Protein AF-A0A8I0PT60-F1 (afdb_monomer)

Radius of gyration: 27.5 Å; Cα contacts (8 Å, |Δi|>4): 3; chains: 1; bounding box: 89×25×44 Å

InterPro domains:
  IPR007054 Lysis protein S [PF04971] (4-65)
  IPR007054 Lysis protein S [PIRSF030786] (2-66)

Mean predicted aligned error: 14.75 Å

Sequence (73 aa):
MRMEKITTGISYGTSGAGALYWMKQLLDGFSPEQWAAIGVLGSLLFAFLTFLTNLYFRHREYKRRCKEEPQDE

Solvent-accessible surface area (backbone atoms only — not comparable to full-atom values): 4168 Å² total; per-residue (Å²): 142,73,63,71,62,52,55,51,55,44,46,61,53,42,49,53,52,46,48,51,46,52,50,49,48,54,60,68,72,42,53,73,65,54,56,48,48,53,52,49,54,50,50,50,51,48,52,49,51,53,48,46,56,54,45,53,50,50,53,57,47,49,62,47,52,72,69,63,61,69,79,92,125

pLDDT: mean 72.11, std 15.17, range [48.25, 95.75]

Foldseek 3Di:
DPVVVVVVVCCVVCVVVVVVVVVVCVVVVQDPVNVVVVVCVVVVVVVVVVVCVVVVVVVVVVVVVVVVPDPDD

Organism: Morganella morganii (NCBI:txid582)

Structure (mmCIF, N/CA/C/O backbone):
data_AF-A0A8I0PT60-F1
#
_entry.id   AF-A0A8I0PT60-F1
#
loop_
_atom_site.group_PDB
_atom_site.id
_atom_site.type_symbol
_atom_site.label_atom_id
_atom_site.label_alt_id
_atom_site.label_comp_id
_atom_site.label_asym_id
_atom_site.label_entity_id
_atom_site.label_seq_id
_atom_site.pdbx_PDB_ins_code
_atom_site.Cartn_x
_atom_site.Cartn_y
_atom_site.Cartn_z
_atom_site.occupancy
_atom_site.B_iso_or_equiv
_atom_site.auth_seq_id
_atom_site.auth_comp_id
_atom_site.auth_asym_id
_atom_site.auth_atom_id
_atom_site.pdbx_PDB_model_num
ATOM 1 N N . MET A 1 1 ? 40.788 16.320 5.800 1.00 54.59 1 MET A N 1
ATOM 2 C CA . MET A 1 1 ? 39.335 16.618 5.791 1.00 54.59 1 MET A CA 1
ATOM 3 C C . MET 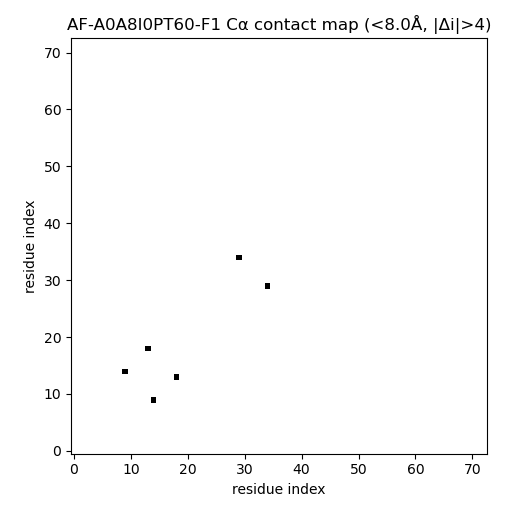A 1 1 ? 38.874 17.076 4.398 1.00 54.59 1 MET A C 1
ATOM 5 O O . MET A 1 1 ? 38.678 18.261 4.167 1.00 54.59 1 MET A O 1
ATOM 9 N N . ARG A 1 2 ? 38.753 16.160 3.424 1.00 53.09 2 ARG A N 1
ATOM 10 C CA . ARG A 1 2 ? 38.223 16.464 2.069 1.00 53.09 2 ARG A CA 1
ATOM 11 C C . ARG A 1 2 ? 37.309 15.362 1.499 1.00 53.09 2 ARG A C 1
ATOM 13 O O . ARG A 1 2 ? 36.842 15.491 0.379 1.00 53.09 2 ARG A O 1
ATOM 20 N N . MET A 1 3 ? 37.036 14.311 2.280 1.00 53.69 3 MET A N 1
ATOM 21 C CA . MET A 1 3 ? 36.147 13.187 1.931 1.00 53.69 3 MET A CA 1
ATOM 22 C C . MET A 1 3 ? 34.686 13.436 2.348 1.00 53.69 3 MET A C 1
ATOM 24 O O . MET A 1 3 ? 33.757 13.001 1.672 1.00 53.69 3 MET A O 1
ATOM 28 N N . GLU A 1 4 ? 34.461 14.200 3.419 1.00 54.25 4 GLU A N 1
ATOM 29 C CA . GLU A 1 4 ? 33.117 14.435 3.973 1.00 54.25 4 GLU A CA 1
ATOM 30 C C . GLU A 1 4 ? 32.278 15.395 3.113 1.00 54.25 4 GLU A C 1
ATOM 32 O O . GLU A 1 4 ? 31.055 15.306 3.072 1.00 54.25 4 GLU A O 1
ATOM 37 N N . LYS A 1 5 ? 32.927 16.278 2.342 1.00 49.16 5 LYS A N 1
ATOM 38 C CA . LYS A 1 5 ? 32.246 17.245 1.463 1.00 49.16 5 LYS A CA 1
ATOM 39 C C . LYS A 1 5 ? 31.814 16.659 0.115 1.00 49.16 5 LYS A C 1
ATOM 41 O O . LYS A 1 5 ? 30.788 17.078 -0.409 1.00 49.16 5 LYS A O 1
ATOM 46 N N . ILE A 1 6 ? 32.548 15.681 -0.424 1.00 55.75 6 ILE A N 1
ATOM 47 C CA . ILE A 1 6 ? 32.184 15.005 -1.683 1.00 55.75 6 ILE A CA 1
ATOM 48 C C . ILE A 1 6 ? 31.048 14.013 -1.421 1.00 55.75 6 ILE A C 1
ATOM 50 O O . ILE A 1 6 ? 30.056 14.007 -2.140 1.00 55.75 6 ILE A O 1
ATOM 54 N N . THR A 1 7 ? 31.130 13.265 -0.321 1.00 54.09 7 THR A N 1
ATOM 55 C CA . THR A 1 7 ? 30.093 12.303 0.081 1.00 54.09 7 THR A CA 1
ATOM 56 C C . THR A 1 7 ? 28.771 12.991 0.431 1.00 54.09 7 THR A C 1
ATOM 58 O O . THR A 1 7 ? 27.713 12.464 0.112 1.00 54.09 7 THR A O 1
ATOM 61 N N . THR A 1 8 ? 28.812 14.210 0.984 1.00 56.66 8 THR A N 1
ATOM 62 C CA . THR A 1 8 ? 27.596 14.993 1.272 1.00 56.66 8 THR A CA 1
ATOM 63 C C . THR A 1 8 ? 27.011 15.668 0.021 1.00 56.66 8 THR A C 1
ATOM 65 O O . THR A 1 8 ? 25.800 15.726 -0.145 1.00 56.66 8 THR A O 1
ATOM 68 N N . GLY A 1 9 ? 27.836 16.149 -0.918 1.00 51.75 9 GLY A N 1
ATOM 69 C CA . GLY A 1 9 ? 27.337 16.698 -2.192 1.00 51.75 9 GLY A CA 1
ATOM 70 C C . GLY A 1 9 ? 26.744 15.624 -3.111 1.00 51.75 9 GLY A C 1
ATOM 71 O O . GLY A 1 9 ? 25.711 15.833 -3.748 1.00 51.75 9 GLY A O 1
ATOM 72 N N . ILE A 1 10 ? 27.360 14.439 -3.117 1.00 54.56 10 ILE A N 1
ATOM 73 C CA . ILE A 1 10 ? 26.849 13.264 -3.819 1.00 54.56 10 ILE A CA 1
ATOM 74 C C . ILE A 1 10 ? 25.621 12.717 -3.104 1.00 54.56 10 ILE A C 1
ATOM 76 O O . ILE A 1 10 ? 24.724 12.282 -3.801 1.00 54.56 10 ILE A O 1
ATOM 80 N N . SER A 1 11 ? 25.497 12.773 -1.776 1.00 52.97 11 SER A N 1
ATOM 81 C CA . SER A 1 11 ? 24.290 12.280 -1.106 1.00 52.97 11 SER A CA 1
ATOM 82 C C . SER A 1 11 ? 23.057 13.140 -1.383 1.00 52.97 11 SER A C 1
ATOM 84 O O . SER A 1 11 ? 21.987 12.566 -1.529 1.00 52.97 11 SER A O 1
ATOM 86 N N . TYR A 1 12 ? 23.159 14.459 -1.580 1.00 48.25 12 TYR A N 1
ATOM 87 C CA . TYR A 1 12 ? 22.000 15.257 -2.019 1.00 48.25 12 TYR A CA 1
ATOM 88 C C . TYR A 1 12 ? 21.672 15.071 -3.515 1.00 48.25 12 TYR A C 1
ATOM 90 O O . TYR A 1 12 ? 20.497 14.997 -3.873 1.00 48.25 12 TYR A O 1
ATOM 98 N N . GLY A 1 13 ? 22.675 14.895 -4.388 1.00 55.56 13 GLY A N 1
ATOM 99 C CA . GLY A 1 13 ? 22.457 14.590 -5.815 1.00 55.56 13 GLY A CA 1
ATOM 100 C C . GLY A 1 13 ? 22.016 13.142 -6.097 1.00 55.56 13 GLY A C 1
ATOM 101 O O . GLY A 1 13 ? 21.149 12.899 -6.930 1.00 55.56 13 GLY A O 1
ATOM 102 N N . THR A 1 14 ? 22.559 12.182 -5.349 1.00 57.50 14 THR A N 1
ATOM 103 C CA . THR A 1 14 ? 22.247 10.741 -5.380 1.00 57.50 14 THR A CA 1
ATOM 104 C C . THR A 1 14 ? 20.999 10.419 -4.581 1.00 57.50 14 THR A C 1
ATOM 106 O O . THR A 1 14 ? 20.330 9.463 -4.927 1.00 57.50 14 THR A O 1
ATOM 109 N N . SER A 1 15 ? 20.605 11.194 -3.567 1.00 55.72 15 SER A N 1
ATOM 110 C CA . SER A 1 15 ? 19.278 10.994 -2.963 1.00 55.72 15 SER A CA 1
ATOM 111 C C . SER A 1 15 ? 18.181 11.428 -3.926 1.00 55.72 15 SER A C 1
ATOM 113 O O . SER A 1 15 ? 17.186 10.731 -4.033 1.00 55.72 15 SER A O 1
ATOM 115 N N . GLY A 1 16 ? 18.369 12.510 -4.694 1.00 63.66 16 GLY A N 1
ATOM 116 C CA . GLY A 1 16 ? 17.436 12.889 -5.760 1.00 63.66 16 GLY A CA 1
ATOM 117 C C . GLY A 1 16 ? 17.427 11.884 -6.917 1.00 63.66 16 GLY A C 1
ATOM 118 O O . GLY A 1 16 ? 16.381 11.334 -7.253 1.00 63.66 16 GLY A O 1
ATOM 119 N N . ALA A 1 17 ? 18.594 11.581 -7.492 1.00 67.75 17 ALA A N 1
ATOM 120 C CA . ALA A 1 17 ? 18.713 10.628 -8.598 1.00 67.75 17 ALA A CA 1
ATOM 121 C C . ALA A 1 17 ? 18.391 9.180 -8.183 1.00 67.75 17 ALA A C 1
ATOM 123 O O . ALA A 1 17 ? 17.765 8.444 -8.935 1.00 67.75 17 ALA A O 1
ATOM 124 N N . GLY A 1 18 ? 18.772 8.781 -6.974 1.00 72.25 18 GLY A N 1
ATOM 125 C CA . GLY A 1 18 ? 18.505 7.474 -6.379 1.00 72.25 18 GLY A CA 1
ATOM 126 C C . GLY A 1 18 ? 17.060 7.319 -5.928 1.00 72.25 18 GLY A C 1
ATOM 127 O O . GLY A 1 18 ? 16.508 6.238 -6.097 1.00 72.25 18 GLY A O 1
ATOM 128 N N . ALA A 1 19 ? 16.404 8.386 -5.455 1.00 78.62 19 ALA A N 1
ATOM 129 C CA . ALA A 1 19 ? 14.963 8.361 -5.218 1.00 78.62 19 ALA A CA 1
ATOM 130 C C . ALA A 1 19 ? 14.178 8.223 -6.515 1.00 78.62 19 ALA A C 1
ATOM 132 O O . ALA A 1 19 ? 13.271 7.399 -6.601 1.00 78.62 19 ALA A O 1
ATOM 133 N N . LEU A 1 20 ? 14.570 8.965 -7.550 1.00 81.06 20 LEU A N 1
ATOM 134 C CA . LEU A 1 20 ? 13.982 8.823 -8.877 1.00 81.06 20 LEU A CA 1
ATOM 135 C C . LEU A 1 20 ? 14.244 7.436 -9.469 1.00 81.06 20 LEU A C 1
ATOM 137 O O . LEU A 1 20 ? 13.346 6.882 -10.092 1.00 81.06 20 LEU A O 1
ATOM 141 N N . TYR A 1 21 ? 15.428 6.862 -9.251 1.00 77.44 21 TYR A N 1
ATOM 142 C CA . TYR A 1 21 ? 15.790 5.528 -9.724 1.00 77.44 21 TYR A CA 1
ATOM 143 C C . TYR A 1 21 ? 15.032 4.419 -8.988 1.00 77.44 21 TYR A C 1
ATOM 145 O O . TYR A 1 21 ? 14.454 3.562 -9.649 1.00 77.44 21 TYR A O 1
ATOM 153 N N . TRP A 1 22 ? 14.949 4.454 -7.650 1.00 78.31 22 TRP A N 1
ATOM 154 C CA . TRP A 1 22 ? 14.116 3.510 -6.891 1.00 78.31 22 TRP A CA 1
ATOM 155 C C . TRP A 1 22 ? 12.649 3.655 -7.304 1.00 78.31 22 TRP A C 1
ATOM 157 O O . TRP A 1 22 ? 11.999 2.648 -7.560 1.00 78.31 22 TRP A O 1
ATOM 167 N N . MET A 1 23 ? 12.138 4.885 -7.422 1.00 79.44 23 MET A N 1
ATOM 168 C CA . MET A 1 23 ? 10.764 5.147 -7.851 1.00 79.44 23 MET A CA 1
ATOM 169 C C . MET A 1 23 ? 10.516 4.581 -9.254 1.00 79.44 23 MET A C 1
ATOM 171 O O . MET A 1 23 ? 9.562 3.837 -9.449 1.00 79.44 23 MET A O 1
ATOM 175 N N . LYS A 1 24 ? 11.408 4.845 -10.217 1.00 80.25 24 LYS A N 1
ATOM 176 C CA . LYS A 1 24 ? 11.361 4.257 -11.566 1.00 80.25 24 LYS A CA 1
ATOM 177 C C . LYS A 1 24 ? 11.385 2.734 -11.522 1.00 80.25 24 LYS A C 1
ATOM 179 O O . LYS A 1 24 ? 10.574 2.117 -12.194 1.00 80.25 24 LYS A O 1
ATOM 184 N N . GLN A 1 25 ? 12.271 2.143 -10.729 1.00 78.12 25 GLN A N 1
ATOM 185 C CA . GLN A 1 25 ? 12.400 0.694 -10.591 1.00 78.12 25 GLN A CA 1
ATOM 186 C C . GLN A 1 25 ? 11.159 0.063 -9.945 1.00 78.12 25 GLN A C 1
ATOM 188 O O . GLN A 1 25 ? 10.800 -1.060 -10.274 1.00 78.12 25 GLN A O 1
ATOM 193 N N . LEU A 1 26 ? 10.478 0.786 -9.061 1.00 80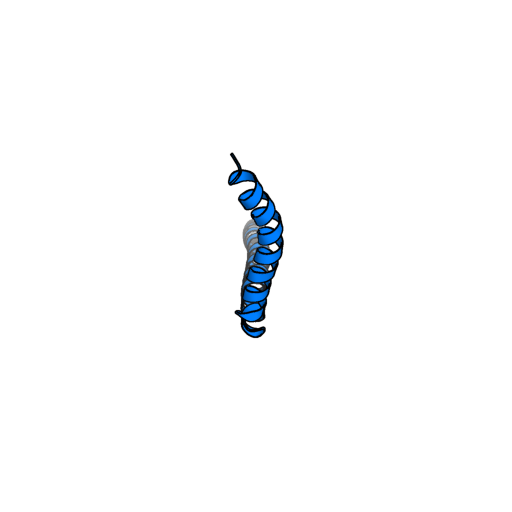.25 26 LEU A N 1
ATOM 194 C CA . LEU A 1 26 ? 9.231 0.351 -8.436 1.00 80.25 26 LEU A CA 1
ATOM 195 C C . LEU A 1 26 ? 8.042 0.499 -9.406 1.00 80.25 26 LEU A C 1
ATOM 197 O O . LEU A 1 26 ? 7.167 -0.360 -9.442 1.00 80.25 26 LEU A O 1
ATOM 201 N N . LEU A 1 27 ? 8.029 1.541 -10.244 1.00 79.75 27 LEU A N 1
ATOM 202 C CA . LEU A 1 27 ? 7.047 1.696 -11.325 1.00 79.75 27 LEU A CA 1
ATOM 203 C C . LEU A 1 27 ? 7.227 0.657 -12.445 1.00 79.75 27 LEU A C 1
ATOM 205 O O . LEU A 1 27 ? 6.238 0.216 -13.015 1.00 79.75 27 LEU A O 1
ATOM 209 N N . ASP A 1 28 ? 8.468 0.300 -12.773 1.00 78.56 28 ASP A N 1
ATOM 210 C CA . ASP A 1 28 ? 8.808 -0.623 -13.866 1.00 78.56 28 ASP A CA 1
ATOM 211 C C . ASP A 1 28 ? 8.746 -2.095 -13.415 1.00 78.56 28 ASP A C 1
ATOM 213 O O . ASP A 1 28 ? 8.288 -2.967 -14.146 1.00 78.56 28 ASP A O 1
ATOM 217 N N . GLY A 1 29 ? 9.134 -2.370 -12.165 1.00 69.50 29 GLY A N 1
ATOM 218 C CA . GLY A 1 29 ? 9.188 -3.722 -11.605 1.00 69.50 29 GLY A CA 1
ATOM 219 C C . GLY A 1 29 ? 7.836 -4.316 -11.207 1.00 69.50 29 GLY A C 1
ATOM 220 O O . GLY A 1 29 ? 7.726 -5.537 -11.102 1.00 69.50 29 GLY A O 1
ATOM 221 N N . PHE A 1 30 ? 6.808 -3.490 -11.000 1.00 71.00 30 PHE A N 1
ATOM 222 C CA . PHE A 1 30 ? 5.446 -3.952 -10.737 1.00 71.00 30 PHE A CA 1
ATOM 223 C C . PHE A 1 30 ? 4.570 -3.679 -11.960 1.00 71.00 30 PHE A C 1
ATOM 225 O O . PHE A 1 30 ? 4.279 -2.529 -12.283 1.00 71.00 30 PHE A O 1
ATOM 232 N N . SER A 1 31 ? 4.126 -4.749 -12.628 1.00 74.88 31 SER A N 1
ATOM 233 C CA . SER A 1 31 ? 3.209 -4.652 -13.772 1.00 74.88 31 SER A CA 1
ATOM 234 C C . SER A 1 31 ? 1.946 -3.861 -13.377 1.00 74.88 31 SER A C 1
ATOM 236 O O . SER A 1 31 ? 1.508 -3.975 -12.225 1.00 74.88 31 SER A O 1
ATOM 238 N N . PRO A 1 32 ? 1.315 -3.093 -14.288 1.00 72.88 32 PRO A N 1
ATOM 239 C CA . PRO A 1 32 ? 0.095 -2.332 -13.995 1.00 72.88 32 PRO A CA 1
ATOM 240 C C . PRO A 1 32 ? -1.000 -3.151 -13.293 1.00 72.88 32 PRO A C 1
ATOM 242 O O . PRO A 1 32 ? -1.705 -2.639 -12.425 1.00 72.88 32 PRO A O 1
ATOM 245 N N . GLU A 1 33 ? -1.098 -4.445 -13.602 1.00 77.69 33 GLU A N 1
ATOM 246 C CA . GLU A 1 33 ? -2.030 -5.371 -12.949 1.00 77.69 33 GLU A CA 1
ATOM 247 C C . GLU A 1 33 ? -1.695 -5.665 -11.483 1.00 77.69 33 GLU A C 1
ATOM 249 O O . GLU A 1 33 ? -2.604 -5.851 -10.680 1.00 77.69 33 GLU A O 1
ATOM 254 N N . GLN A 1 34 ? -0.420 -5.671 -11.091 1.00 81.56 34 GLN A N 1
ATOM 255 C CA . GLN A 1 34 ? -0.017 -5.898 -9.698 1.00 81.56 34 GLN A CA 1
ATOM 256 C C . GLN A 1 34 ? -0.320 -4.678 -8.827 1.00 81.56 34 GLN A C 1
ATOM 258 O O . GLN A 1 34 ? -0.830 -4.820 -7.715 1.00 81.56 34 GLN A O 1
ATOM 263 N N . TRP A 1 35 ? -0.091 -3.476 -9.358 1.00 86.81 35 TRP A N 1
ATOM 264 C CA . TRP A 1 35 ? -0.537 -2.236 -8.722 1.00 86.81 35 TRP A CA 1
ATOM 265 C C . TRP A 1 35 ? -2.058 -2.184 -8.577 1.00 86.81 35 TRP A C 1
ATOM 267 O O . TRP A 1 35 ? -2.566 -1.863 -7.499 1.00 86.81 35 TRP A O 1
ATOM 277 N N . ALA A 1 36 ? -2.788 -2.556 -9.632 1.00 89.81 36 ALA A N 1
ATOM 278 C CA . ALA A 1 36 ? -4.240 -2.666 -9.581 1.00 89.81 36 ALA A CA 1
ATOM 279 C C . ALA A 1 36 ? -4.688 -3.698 -8.536 1.00 89.81 36 ALA A C 1
ATOM 281 O O . ALA A 1 36 ? -5.586 -3.406 -7.753 1.00 89.81 36 ALA A O 1
ATOM 282 N N . ALA A 1 37 ? -4.032 -4.858 -8.450 1.00 91.31 37 ALA A N 1
ATOM 283 C CA . ALA A 1 37 ? -4.352 -5.891 -7.469 1.00 91.31 37 ALA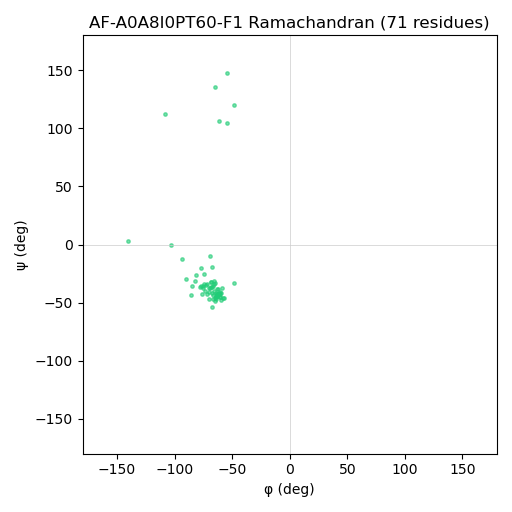 A CA 1
ATOM 284 C C . ALA A 1 37 ? -4.179 -5.396 -6.025 1.00 91.31 37 ALA A C 1
ATOM 286 O O . ALA A 1 37 ? -5.062 -5.631 -5.204 1.00 91.31 37 ALA A O 1
ATOM 287 N N . ILE A 1 38 ? -3.105 -4.660 -5.715 1.00 89.81 38 ILE A N 1
ATOM 288 C CA . ILE A 1 38 ? -2.900 -4.058 -4.384 1.00 89.81 38 ILE A CA 1
ATOM 289 C C . ILE A 1 38 ? -4.004 -3.037 -4.080 1.00 89.81 38 ILE A C 1
ATOM 291 O O . ILE A 1 38 ? -4.571 -3.042 -2.984 1.00 89.81 38 ILE A O 1
ATOM 295 N N . GLY A 1 39 ? -4.352 -2.196 -5.056 1.00 91.25 39 GLY A N 1
ATOM 296 C CA . GLY A 1 39 ? -5.441 -1.226 -4.921 1.00 91.25 39 GLY A CA 1
ATOM 297 C C . GLY A 1 39 ? -6.810 -1.885 -4.719 1.00 91.25 39 GLY A C 1
ATOM 298 O O . GLY A 1 39 ? -7.585 -1.464 -3.857 1.00 91.25 39 GLY A O 1
ATOM 299 N N . VAL A 1 40 ? -7.104 -2.954 -5.460 1.00 93.56 40 VAL A N 1
ATOM 300 C CA . VAL A 1 40 ? -8.350 -3.724 -5.337 1.00 93.56 40 VAL A CA 1
ATOM 301 C C . VAL A 1 40 ? -8.403 -4.438 -3.991 1.00 93.56 40 VAL A C 1
ATOM 303 O O . VAL A 1 40 ? -9.406 -4.329 -3.297 1.00 93.56 40 VAL A O 1
ATOM 306 N N . LEU A 1 41 ?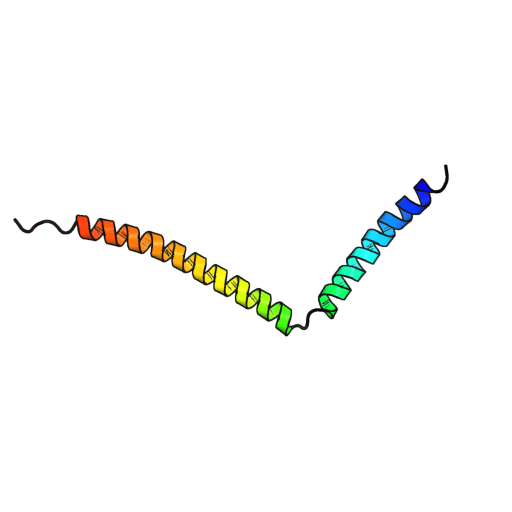 -7.329 -5.108 -3.570 1.00 95.38 41 LEU A N 1
ATOM 307 C CA . LEU A 1 41 ? -7.297 -5.819 -2.290 1.00 95.38 41 LEU A CA 1
ATOM 308 C C . LEU A 1 41 ? -7.437 -4.849 -1.107 1.00 95.38 41 LEU A C 1
ATOM 310 O O . LEU A 1 41 ? -8.195 -5.113 -0.173 1.00 95.38 41 LEU A O 1
ATOM 314 N N . GLY A 1 42 ? -6.755 -3.701 -1.173 1.00 95.00 42 GLY A N 1
ATOM 315 C CA . GLY A 1 42 ? -6.839 -2.647 -0.166 1.00 95.00 42 GLY A CA 1
ATOM 316 C C . GLY A 1 42 ? -8.226 -2.010 -0.094 1.00 95.00 42 GLY A C 1
ATOM 317 O O . GLY A 1 42 ? -8.795 -1.910 0.990 1.00 95.00 42 GLY A O 1
A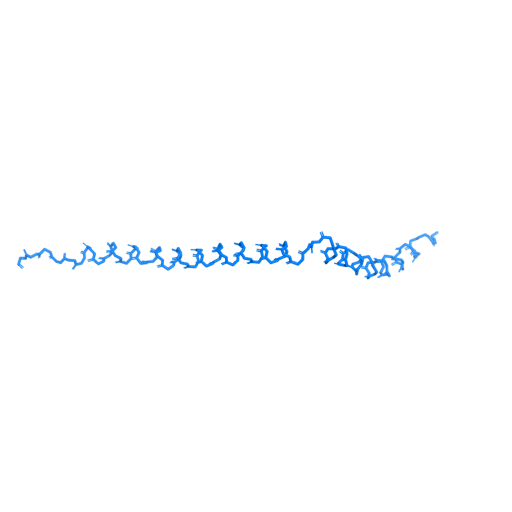TOM 318 N N . SER A 1 43 ? -8.806 -1.625 -1.234 1.00 94.44 43 SER A N 1
ATOM 319 C CA . SER A 1 43 ? -10.155 -1.044 -1.277 1.00 94.44 43 SER A CA 1
ATOM 320 C C . SER A 1 43 ? -11.240 -2.048 -0.890 1.00 94.44 43 SER A C 1
ATOM 322 O O . SER A 1 43 ? -12.178 -1.671 -0.193 1.00 94.44 43 SER A O 1
ATOM 324 N N . LEU A 1 44 ? -11.094 -3.323 -1.256 1.00 95.75 44 LEU A N 1
ATOM 325 C CA . LEU A 1 44 ? -12.015 -4.387 -0.864 1.00 95.75 44 LEU A CA 1
ATOM 326 C C . LEU A 1 44 ? -11.982 -4.617 0.649 1.00 95.75 44 LEU A C 1
ATOM 328 O O . LEU A 1 44 ? -13.038 -4.664 1.280 1.00 95.75 44 LEU A O 1
ATOM 332 N N . LEU A 1 45 ? -10.788 -4.691 1.247 1.00 95.25 45 LEU A N 1
ATOM 333 C CA . LEU A 1 45 ? -10.642 -4.758 2.703 1.00 95.25 45 LEU A CA 1
ATOM 334 C C . LEU A 1 45 ? -11.212 -3.513 3.381 1.00 95.25 45 LEU A C 1
ATOM 336 O O . LEU A 1 45 ? -11.897 -3.636 4.390 1.00 95.25 45 LEU A O 1
ATOM 340 N N . PHE A 1 46 ? -10.975 -2.325 2.829 1.00 95.12 46 PHE A N 1
ATOM 341 C CA . PHE A 1 46 ? -11.477 -1.076 3.396 1.00 95.12 46 PHE A CA 1
ATOM 342 C C . PHE A 1 46 ? -13.005 -0.968 3.307 1.00 95.12 46 PHE A C 1
ATOM 344 O O . PHE A 1 46 ? -13.658 -0.578 4.276 1.00 95.12 46 PHE A O 1
ATOM 351 N N . ALA A 1 47 ? -13.595 -1.372 2.181 1.00 93.31 47 ALA A N 1
ATOM 352 C CA . ALA A 1 47 ? -15.040 -1.474 2.005 1.00 93.31 47 ALA A CA 1
ATOM 353 C C . ALA A 1 47 ? -15.634 -2.497 2.979 1.00 93.31 47 ALA A C 1
ATOM 355 O O . ALA A 1 47 ? -16.641 -2.216 3.628 1.00 93.31 47 ALA A O 1
ATOM 356 N N . PHE A 1 48 ? -14.971 -3.643 3.152 1.00 94.00 48 PHE A N 1
ATOM 357 C CA . PHE A 1 48 ? -15.371 -4.658 4.119 1.00 94.00 48 PHE A CA 1
ATOM 358 C C . PHE A 1 48 ? -15.301 -4.134 5.556 1.00 94.00 48 PHE A C 1
ATOM 360 O O . PHE A 1 48 ? -16.248 -4.313 6.314 1.00 94.00 48 PHE A O 1
ATOM 367 N N . LEU A 1 49 ? -14.239 -3.418 5.928 1.00 93.06 49 LEU A N 1
ATOM 368 C CA . LEU A 1 49 ? -14.093 -2.813 7.254 1.00 93.06 49 LEU A CA 1
ATOM 369 C C . LEU A 1 49 ? -15.138 -1.718 7.501 1.00 93.06 49 LEU A C 1
ATOM 371 O O . LEU A 1 49 ? -15.710 -1.634 8.587 1.00 93.06 49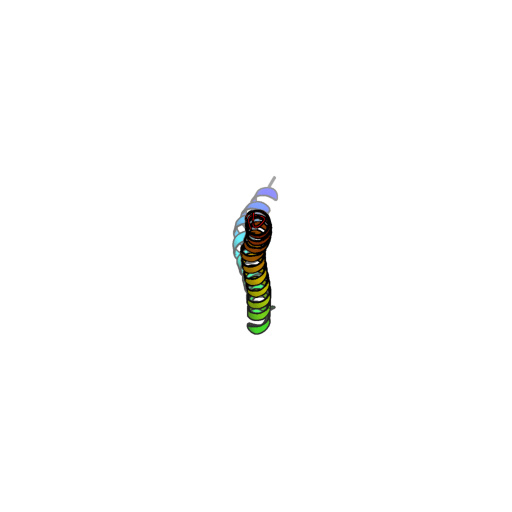 LEU A O 1
ATOM 375 N N . THR A 1 50 ? -15.421 -0.904 6.483 1.00 91.19 50 THR A N 1
ATOM 376 C CA . THR A 1 50 ? -16.462 0.134 6.519 1.00 91.19 50 THR A CA 1
ATOM 377 C C . THR A 1 50 ? -17.835 -0.506 6.712 1.00 91.19 50 THR A C 1
ATOM 379 O O . THR A 1 50 ? -18.612 -0.081 7.568 1.00 91.19 50 THR A O 1
ATOM 382 N N . PHE A 1 51 ? -18.108 -1.589 5.984 1.00 87.44 51 PHE A N 1
ATOM 383 C CA . PHE A 1 51 ? -19.323 -2.379 6.129 1.00 87.44 51 PHE A CA 1
ATOM 384 C C . PHE A 1 51 ? -19.419 -3.042 7.506 1.00 87.44 51 PHE A C 1
ATOM 386 O O . PHE A 1 51 ? -20.467 -2.951 8.139 1.00 87.44 51 PHE A O 1
ATOM 393 N N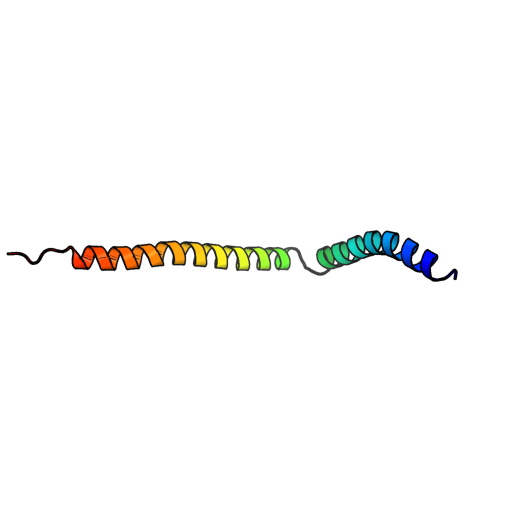 . LEU A 1 52 ? -18.340 -3.642 8.019 1.00 88.62 52 LEU A N 1
ATOM 394 C CA . LEU A 1 52 ? -18.295 -4.214 9.368 1.00 88.62 52 LEU A CA 1
ATOM 395 C C . LEU A 1 52 ? -18.513 -3.152 10.437 1.00 88.62 52 LEU A C 1
ATOM 397 O O . LEU A 1 52 ? -19.200 -3.421 11.410 1.00 88.62 52 LEU A O 1
ATOM 401 N N . THR A 1 53 ? -17.969 -1.952 10.257 1.00 87.50 53 THR A N 1
ATOM 402 C CA . THR A 1 53 ? -18.194 -0.826 11.171 1.00 87.50 53 THR A CA 1
ATOM 403 C C . THR A 1 53 ? -19.674 -0.436 11.183 1.00 87.50 53 THR A C 1
ATOM 405 O O . THR A 1 53 ? -20.261 -0.253 12.251 1.00 87.50 53 THR A O 1
ATOM 408 N N . ASN A 1 54 ? -20.302 -0.393 10.005 1.00 84.19 54 ASN A N 1
ATOM 409 C CA . ASN A 1 54 ? -21.732 -0.132 9.854 1.00 84.19 54 ASN A CA 1
ATOM 410 C C . ASN A 1 54 ? -22.586 -1.249 10.493 1.00 84.19 54 ASN A C 1
ATOM 412 O O . ASN A 1 54 ? -23.505 -0.990 11.269 1.00 84.19 54 ASN A O 1
ATOM 416 N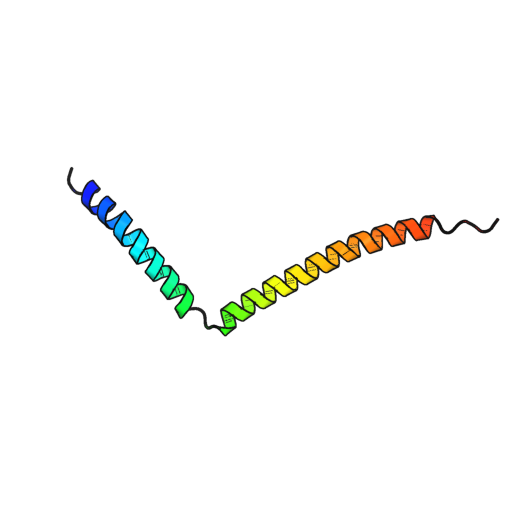 N . LEU A 1 55 ? -22.230 -2.512 10.246 1.00 81.38 55 LEU A N 1
ATOM 417 C CA . LEU A 1 55 ? -22.943 -3.687 10.744 1.00 81.38 55 LEU A CA 1
ATOM 418 C C . LEU A 1 55 ? -22.728 -3.895 12.247 1.00 81.38 55 LEU A C 1
ATOM 420 O O . LEU A 1 55 ? -23.660 -4.274 12.944 1.00 81.38 55 LEU A O 1
ATOM 424 N N . TYR A 1 56 ? -21.546 -3.592 12.779 1.00 78.50 56 TYR A N 1
ATOM 425 C CA . TYR A 1 56 ? -21.257 -3.640 14.211 1.00 78.50 56 TYR A CA 1
ATOM 426 C C . TYR A 1 56 ? -22.203 -2.723 14.989 1.00 78.50 56 TYR A C 1
ATOM 428 O O . TYR A 1 56 ? -22.809 -3.145 15.980 1.00 78.50 56 TYR A O 1
ATOM 436 N N . PHE A 1 57 ? -22.397 -1.496 14.500 1.00 71.75 57 PHE A N 1
ATOM 437 C CA . PHE A 1 57 ? -23.408 -0.601 15.051 1.00 71.75 57 PHE A CA 1
ATOM 438 C C . PHE A 1 57 ? -24.814 -1.160 14.853 1.00 71.75 57 PHE A C 1
ATOM 440 O O . PHE A 1 57 ? -25.544 -1.268 15.835 1.00 71.75 57 PHE A O 1
ATOM 447 N N . ARG A 1 58 ? -25.153 -1.643 13.652 1.00 68.81 58 ARG A N 1
ATOM 448 C CA . ARG A 1 58 ? -26.475 -2.219 13.361 1.00 68.81 58 ARG A CA 1
ATOM 449 C C . ARG A 1 58 ? -26.827 -3.423 14.242 1.00 68.81 58 ARG A C 1
ATOM 451 O O . ARG A 1 58 ? -27.966 -3.554 14.667 1.00 68.81 58 ARG A O 1
ATOM 458 N N . HIS A 1 59 ? -25.870 -4.290 14.567 1.00 67.50 59 HIS A N 1
ATOM 459 C CA . HIS A 1 59 ? -26.072 -5.421 15.475 1.00 67.50 59 HIS A CA 1
ATOM 460 C C . HIS A 1 59 ? -26.257 -4.941 16.916 1.00 67.50 59 HIS A C 1
ATOM 462 O O . HIS A 1 59 ? -27.123 -5.437 17.637 1.00 67.50 59 HIS A O 1
ATOM 468 N N . ARG A 1 60 ? -25.477 -3.944 17.348 1.00 65.81 60 ARG A N 1
ATOM 469 C CA . ARG A 1 60 ? -25.646 -3.342 18.673 1.00 65.81 60 ARG A CA 1
ATOM 470 C C . ARG A 1 60 ? -26.980 -2.599 18.793 1.00 65.81 60 ARG A C 1
ATOM 472 O O . ARG A 1 60 ? -27.559 -2.612 19.874 1.00 65.81 60 ARG A O 1
ATOM 479 N N . GLU A 1 61 ? -27.465 -1.993 17.717 1.00 60.91 61 GLU A N 1
ATOM 480 C CA . GLU A 1 61 ? -28.780 -1.352 17.632 1.00 60.91 61 GLU A CA 1
ATOM 481 C C . GLU A 1 61 ? -29.914 -2.378 17.603 1.00 60.91 61 GLU A C 1
ATOM 483 O O . GLU A 1 61 ? -30.868 -2.231 18.363 1.00 60.91 61 GLU A O 1
ATOM 488 N N . TYR A 1 62 ? -29.776 -3.472 16.848 1.00 60.91 62 TYR A N 1
ATOM 489 C CA . TYR A 1 62 ? -30.735 -4.584 16.865 1.00 60.91 62 TYR A CA 1
ATOM 490 C C . TYR A 1 62 ? -30.854 -5.190 18.270 1.00 60.91 62 TYR A C 1
ATOM 492 O O . TYR A 1 62 ? -31.951 -5.398 18.780 1.00 60.91 62 TYR A O 1
ATOM 500 N N . LYS A 1 63 ? -29.725 -5.357 18.974 1.00 62.09 63 LYS A N 1
ATOM 501 C CA . LYS A 1 63 ? -29.704 -5.844 20.362 1.00 62.09 63 LYS A CA 1
ATOM 502 C C . LYS A 1 63 ? -30.326 -4.872 21.378 1.00 62.09 63 LYS A C 1
ATOM 504 O O . LYS A 1 63 ? -30.631 -5.296 22.491 1.00 62.09 63 LYS A O 1
ATOM 509 N N . ARG A 1 64 ? -30.461 -3.581 21.043 1.00 59.00 64 ARG A N 1
ATOM 510 C CA . ARG A 1 64 ? -31.184 -2.594 21.868 1.00 59.00 64 ARG 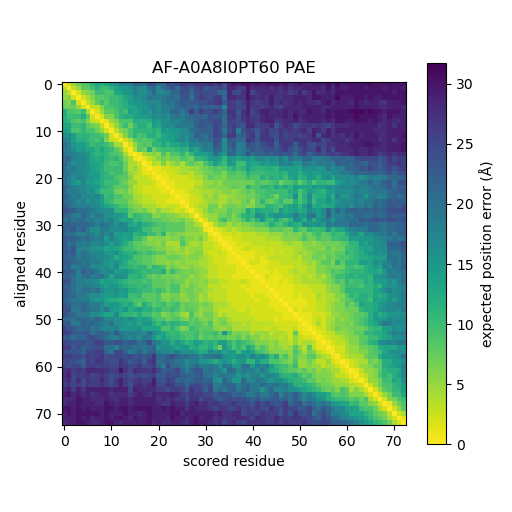A CA 1
ATOM 511 C C . ARG A 1 64 ? -32.678 -2.613 21.555 1.00 59.00 64 ARG A C 1
ATOM 513 O O . ARG A 1 64 ? -33.460 -2.698 22.489 1.00 59.00 64 ARG A O 1
ATOM 520 N N . ARG A 1 65 ? -33.052 -2.673 20.273 1.00 58.50 65 ARG A N 1
ATOM 521 C CA . ARG A 1 65 ? -34.450 -2.790 19.830 1.00 58.50 65 ARG A CA 1
ATOM 522 C C . ARG A 1 65 ? -35.127 -4.067 20.343 1.00 58.50 65 ARG A C 1
ATOM 524 O O . ARG A 1 65 ? -36.234 -3.987 20.844 1.00 58.50 65 ARG A O 1
ATOM 531 N N . CYS A 1 66 ? -34.442 -5.215 20.349 1.00 57.97 66 CYS A N 1
ATOM 532 C CA . CYS A 1 66 ? -34.982 -6.455 20.936 1.00 57.97 66 CYS A CA 1
ATOM 533 C C . CYS A 1 66 ? -35.109 -6.433 22.472 1.00 57.97 66 CYS A C 1
ATOM 535 O O . CYS A 1 66 ? -35.670 -7.362 23.039 1.00 57.97 66 CYS A O 1
ATOM 537 N N . LYS A 1 67 ? -34.555 -5.426 23.163 1.00 56.16 67 LYS A N 1
ATOM 538 C CA . LYS A 1 67 ? -34.815 -5.190 24.595 1.00 56.16 67 LYS A CA 1
ATOM 539 C C . LYS A 1 67 ? -35.955 -4.195 24.831 1.00 56.16 67 LYS A C 1
ATOM 541 O O . LYS A 1 67 ? -36.381 -4.052 25.969 1.00 56.16 67 LYS A O 1
ATOM 546 N N . GLU A 1 68 ? -36.384 -3.495 23.784 1.00 57.25 68 GLU A N 1
ATOM 547 C CA . GLU A 1 68 ? -37.466 -2.507 23.793 1.00 57.25 68 GLU A CA 1
ATOM 548 C C . GLU A 1 68 ? -38.764 -3.060 23.198 1.00 57.25 68 GLU A C 1
ATOM 550 O O . GLU A 1 68 ? -39.744 -2.328 23.179 1.00 57.25 68 GLU A O 1
ATOM 555 N N . GLU A 1 69 ? -38.794 -4.320 22.741 1.00 54.12 69 GLU A N 1
ATOM 556 C CA . GLU A 1 69 ? -40.048 -5.062 22.575 1.00 54.12 69 GLU A CA 1
ATOM 557 C C . GLU A 1 69 ? -40.671 -5.164 23.978 1.00 54.12 69 GLU A C 1
ATOM 559 O O . GLU A 1 69 ? -40.113 -5.855 24.841 1.00 54.12 69 GLU A O 1
ATOM 564 N N . PRO A 1 70 ? -41.739 -4.402 24.267 1.00 56.16 70 PRO A N 1
ATOM 565 C CA . PRO A 1 70 ? -42.385 -4.469 25.560 1.00 56.16 70 PRO A CA 1
ATOM 566 C C . PRO A 1 70 ? -42.988 -5.866 25.693 1.00 56.16 70 PRO A C 1
ATOM 568 O O . PRO A 1 70 ? -43.598 -6.373 24.756 1.00 56.16 70 PRO A O 1
ATOM 571 N N . GLN A 1 71 ? -42.805 -6.489 26.860 1.00 55.22 71 GLN A N 1
ATOM 572 C CA . GLN A 1 71 ? -43.733 -7.526 27.290 1.00 55.22 71 GLN A CA 1
ATOM 573 C C . GLN A 1 71 ? -45.145 -6.972 27.104 1.00 55.22 71 GLN A C 1
ATOM 575 O O . GLN A 1 71 ? -45.467 -5.930 27.674 1.00 55.22 71 GLN A O 1
ATOM 580 N N . ASP A 1 72 ? -45.937 -7.650 26.284 1.00 59.06 72 ASP A N 1
ATOM 581 C CA . ASP A 1 72 ? -47.380 -7.499 26.259 1.00 59.06 72 ASP A CA 1
ATOM 582 C C . ASP A 1 72 ? -47.922 -7.736 27.686 1.00 59.06 72 ASP A C 1
ATOM 584 O O . ASP A 1 72 ? -47.960 -8.879 28.149 1.00 59.06 72 ASP A O 1
ATOM 588 N N . GLU A 1 73 ? -48.300 -6.666 28.394 1.00 49.59 73 GLU A N 1
ATOM 589 C CA . GLU A 1 73 ? -49.255 -6.680 29.516 1.00 49.59 73 GLU A CA 1
ATOM 590 C C . GLU A 1 73 ? -50.131 -5.419 29.486 1.00 49.59 73 GLU A C 1
ATOM 592 O O . GLU A 1 73 ? -49.570 -4.300 29.398 1.00 49.59 73 GLU A O 1
#

Secondary structure (DSSP, 8-state):
--SHHHHHHHHHHHHHHHHHHHHHHHHHHS-HHHHHHHHHHHHHHHHHHHHHHHHHHHHHHHHHHTTSS----